Protein AF-A0AAD6R396-F1 (afdb_monomer_lite)

InterPro domains:
  IPR057207 F-box/LRR-repeat protein 15-like, leucin rich repeat domain [PF25372] (47-117)

pLDDT: mean 73.38, std 16.24, range [38.81, 91.88]

Secondary structure (DSSP, 8-state):
---HHHHHHHHHHHHHHTS-TT--EEEEEEE-HHHHHHHHS--SSS---TT--PPPSSTT--EEEEEES---HHHHHHHHHH-TT--EEEEEE-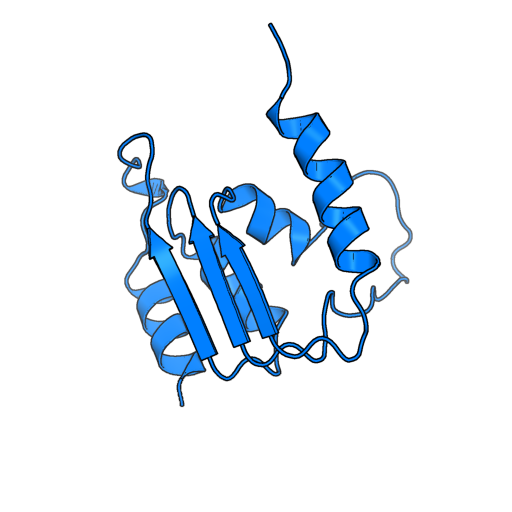-SSPPPTTSSPPHHHHHHHHHH--

Radius of gyration: 14.62 Å; chains: 1; bounding box: 32×35×41 Å

Foldseek 3Di:
DDPVVVVVLVVVLVVLQPDDLQDAEDADEEDELVSLLCSQPVPDDDDDDPPDPDQQSRQRHAYYAYEYQADALSSLVSCVVRHVNHQYYHYHHDHPDDDDPVGHYDPVSVVSVVVSND

Structure (mmCIF, N/CA/C/O backbone):
data_AF-A0AAD6R396-F1
#
_entry.id   AF-A0AAD6R396-F1
#
loop_
_atom_site.group_PDB
_atom_site.id
_atom_site.type_symbol
_atom_site.label_atom_id
_atom_site.label_alt_id
_atom_site.label_comp_id
_atom_site.label_asym_id
_atom_site.label_entity_id
_atom_site.label_seq_id
_atom_site.pdbx_PDB_ins_code
_atom_site.Cartn_x
_atom_site.Cartn_y
_atom_site.Cartn_z
_atom_site.occupancy
_atom_site.B_iso_or_equiv
_atom_site.auth_seq_id
_atom_site.auth_comp_id
_atom_site.auth_asym_id
_atom_site.auth_atom_id
_atom_site.pdbx_PDB_model_num
ATOM 1 N N . MET A 1 1 ? -6.997 11.130 -28.635 1.00 43.72 1 MET A N 1
ATOM 2 C CA . MET A 1 1 ? -6.147 10.315 -27.744 1.00 43.72 1 MET A CA 1
ATOM 3 C C . MET A 1 1 ? -6.692 10.540 -26.345 1.00 43.72 1 MET A C 1
ATOM 5 O O . MET A 1 1 ? -6.751 11.690 -25.945 1.00 43.72 1 MET A O 1
ATOM 9 N N . PHE A 1 2 ? -7.287 9.531 -25.706 1.00 38.81 2 PHE A N 1
ATOM 10 C CA . PHE A 1 2 ? -7.957 9.728 -24.416 1.00 38.81 2 PHE A CA 1
ATOM 11 C C . PHE A 1 2 ? -6.911 9.779 -23.295 1.00 38.81 2 PHE A C 1
ATOM 13 O O . PHE A 1 2 ? -6.190 8.804 -23.094 1.00 38.81 2 PHE A O 1
ATOM 20 N N . ASP A 1 3 ? -6.873 10.880 -22.544 1.00 43.09 3 ASP A N 1
ATOM 21 C CA . ASP A 1 3 ? -6.135 11.022 -21.282 1.00 43.09 3 ASP A CA 1
ATOM 22 C C . ASP A 1 3 ? -6.828 10.224 -20.159 1.00 43.09 3 ASP A C 1
ATOM 24 O O . ASP A 1 3 ? -7.323 10.759 -19.165 1.00 43.09 3 ASP A O 1
ATOM 28 N N . VAL A 1 4 ? -6.900 8.903 -20.334 1.00 43.38 4 VAL A N 1
ATOM 29 C CA . VAL A 1 4 ? -7.468 7.953 -19.365 1.00 43.38 4 VAL A CA 1
ATOM 30 C C . VAL A 1 4 ? -6.769 7.973 -17.985 1.00 43.38 4 VAL A C 1
ATOM 32 O O . VAL A 1 4 ? -7.480 7.790 -16.992 1.00 43.38 4 VAL A O 1
ATOM 35 N N . PRO A 1 5 ? -5.450 8.251 -17.833 1.00 49.19 5 PRO A N 1
ATOM 36 C CA . PRO A 1 5 ? -4.804 8.163 -16.517 1.00 49.19 5 PRO A CA 1
ATOM 37 C C . PRO A 1 5 ? -5.319 9.206 -15.513 1.00 49.19 5 PRO A C 1
ATOM 39 O O . PRO A 1 5 ? -5.534 8.904 -14.339 1.00 49.19 5 PRO A O 1
ATOM 42 N N . LEU A 1 6 ? -5.566 10.437 -15.974 1.00 46.19 6 LEU A N 1
ATOM 43 C CA . LEU A 1 6 ? -5.924 11.570 -15.111 1.00 46.19 6 LEU A CA 1
ATOM 44 C C . LEU A 1 6 ? -7.370 11.498 -14.606 1.00 46.19 6 LEU A C 1
ATOM 46 O O . LEU A 1 6 ? -7.657 11.894 -13.473 1.00 46.19 6 LEU A O 1
ATOM 50 N N . PHE A 1 7 ? -8.282 10.977 -15.431 1.00 40.94 7 PHE A N 1
ATOM 51 C CA . PHE A 1 7 ? -9.706 10.910 -15.099 1.00 40.94 7 PHE A CA 1
ATOM 52 C C . PHE A 1 7 ? -10.021 9.828 -14.058 1.00 40.94 7 PHE A C 1
ATOM 54 O O . PHE A 1 7 ? -10.896 10.020 -13.210 1.00 40.94 7 PHE A O 1
ATOM 61 N N . LEU A 1 8 ? -9.285 8.711 -14.084 1.00 52.00 8 LEU A N 1
ATOM 62 C CA . LEU A 1 8 ? -9.392 7.666 -13.064 1.00 52.00 8 LEU A CA 1
ATOM 63 C C . LEU A 1 8 ? -8.796 8.138 -11.730 1.00 52.00 8 LEU A C 1
ATOM 65 O O . LEU A 1 8 ? -9.427 7.957 -10.686 1.00 52.00 8 LEU A O 1
ATOM 69 N N . ARG A 1 9 ? -7.656 8.847 -11.764 1.00 53.47 9 ARG A N 1
ATOM 70 C CA . ARG A 1 9 ? -6.958 9.352 -10.568 1.00 53.47 9 ARG A CA 1
ATOM 71 C C . ARG A 1 9 ? -7.865 10.151 -9.624 1.00 53.47 9 ARG A C 1
ATOM 73 O O . ARG A 1 9 ? -7.869 9.919 -8.417 1.00 53.47 9 ARG A O 1
ATOM 80 N N . HIS A 1 10 ? -8.670 11.071 -10.162 1.00 51.25 10 HIS A N 1
ATOM 81 C CA . HIS A 1 10 ? -9.527 11.931 -9.336 1.00 51.25 10 HIS A CA 1
ATOM 82 C C . HIS A 1 10 ? -10.707 11.200 -8.687 1.00 51.25 10 HIS A C 1
ATOM 84 O O . HIS A 1 10 ? -11.090 11.553 -7.571 1.00 51.25 10 HIS A O 1
ATOM 90 N N . LYS A 1 11 ? -11.274 10.184 -9.349 1.00 57.75 11 LYS A N 1
ATOM 91 C CA . LYS A 1 11 ? -12.401 9.427 -8.790 1.00 57.75 11 LYS A CA 1
ATOM 92 C C . LYS A 1 11 ? -11.948 8.472 -7.690 1.00 57.75 11 LYS A C 1
ATOM 94 O O . LYS A 1 11 ? -12.604 8.419 -6.657 1.00 57.75 11 LYS A O 1
ATOM 99 N N . PHE A 1 12 ? -10.813 7.789 -7.851 1.00 61.16 12 PHE A N 1
ATOM 100 C CA . PHE A 1 12 ? -10.319 6.864 -6.824 1.00 61.16 12 PHE A CA 1
ATOM 101 C C . PHE A 1 12 ? -9.961 7.577 -5.517 1.00 61.16 12 PHE A C 1
ATOM 103 O O . PHE A 1 12 ? -10.405 7.146 -4.456 1.00 61.16 12 PHE A O 1
ATOM 110 N N . ALA A 1 13 ? -9.277 8.724 -5.578 1.00 58.94 13 ALA A N 1
ATOM 111 C CA . ALA A 1 13 ? -8.957 9.485 -4.370 1.00 58.94 13 ALA A CA 1
ATOM 112 C C . ALA A 1 13 ? -10.188 9.966 -3.597 1.00 58.94 13 ALA A C 1
ATOM 114 O O . ALA A 1 13 ? -10.191 9.973 -2.366 1.00 58.94 13 ALA A O 1
ATOM 115 N N . GLN A 1 14 ? -11.257 10.327 -4.307 1.00 58.88 14 GLN A N 1
ATOM 116 C CA . GLN A 1 14 ? -12.525 10.683 -3.676 1.00 58.88 14 GLN A CA 1
ATOM 117 C C . GLN A 1 14 ? -13.232 9.459 -3.091 1.00 58.88 14 GLN A C 1
ATOM 119 O O . GLN A 1 14 ? -13.713 9.532 -1.967 1.00 58.88 14 GLN A O 1
ATOM 124 N N . VAL A 1 15 ? -13.252 8.327 -3.801 1.00 60.53 15 VAL A N 1
ATOM 125 C CA . VAL A 1 15 ? -13.867 7.078 -3.317 1.00 60.53 15 VAL A CA 1
ATOM 126 C C . VAL A 1 15 ? -13.215 6.601 -2.017 1.00 60.53 15 VAL A C 1
ATOM 128 O O . VAL A 1 15 ? -13.919 6.187 -1.103 1.00 60.53 15 VAL A O 1
ATOM 131 N N . TRP A 1 16 ? -11.894 6.719 -1.893 1.00 61.91 16 TRP A N 1
ATOM 132 C CA . TRP A 1 16 ? -11.183 6.331 -0.673 1.00 61.91 16 TRP A CA 1
ATOM 133 C C . TRP A 1 16 ? -11.359 7.343 0.459 1.00 61.91 16 TRP A C 1
ATOM 135 O O . TRP A 1 16 ? -11.466 6.950 1.613 1.00 61.91 16 TRP A O 1
ATOM 145 N N . ALA A 1 17 ? -11.454 8.640 0.152 1.00 61.59 17 ALA A N 1
ATOM 146 C CA . ALA A 1 17 ? -11.800 9.653 1.152 1.00 61.59 17 ALA A CA 1
ATOM 147 C C . ALA A 1 17 ? -13.242 9.504 1.678 1.00 61.59 17 ALA A C 1
ATOM 149 O O . ALA A 1 17 ? -13.546 9.975 2.769 1.00 61.59 17 ALA A O 1
ATOM 150 N N . LEU A 1 18 ? -14.121 8.866 0.899 1.00 62.12 18 LEU A N 1
ATOM 151 C CA . LEU A 1 18 ? -15.488 8.509 1.289 1.00 62.12 18 LEU A CA 1
ATOM 152 C C . LEU A 1 18 ? -15.574 7.145 1.986 1.00 62.12 18 LEU A C 1
ATOM 154 O O . LEU A 1 18 ? -16.652 6.764 2.448 1.00 62.12 18 LEU A O 1
ATOM 158 N N . ALA A 1 19 ? -14.477 6.390 2.038 1.00 66.12 19 ALA A N 1
ATOM 159 C CA . ALA A 1 19 ? -14.463 5.111 2.716 1.00 66.12 19 ALA A CA 1
ATOM 160 C C . ALA A 1 19 ? -14.680 5.311 4.221 1.00 66.12 19 ALA A C 1
ATOM 162 O O . ALA A 1 19 ? -14.182 6.253 4.834 1.00 66.12 19 ALA A O 1
ATOM 163 N N . SER A 1 20 ? -15.455 4.404 4.808 1.00 64.25 20 SER A N 1
ATOM 164 C CA . SER A 1 20 ? -15.808 4.446 6.224 1.00 64.25 20 SER A CA 1
ATOM 165 C C . SER A 1 20 ? -14.563 4.410 7.111 1.00 64.25 20 SER A C 1
ATOM 167 O O . SER A 1 20 ? -13.679 3.586 6.895 1.00 64.25 20 SER A O 1
ATOM 169 N N . GLU A 1 21 ? -14.539 5.201 8.186 1.00 73.25 21 GLU A N 1
ATOM 170 C CA . GLU A 1 21 ? -13.515 5.095 9.241 1.00 73.25 21 GLU A CA 1
ATOM 171 C C . GLU A 1 21 ? -13.495 3.707 9.909 1.00 73.25 21 GLU A C 1
ATOM 173 O O . GLU A 1 21 ? -12.507 3.321 10.525 1.00 73.25 21 GLU A O 1
ATOM 178 N N . LYS A 1 22 ? -14.579 2.929 9.762 1.00 76.75 22 LYS A N 1
ATOM 179 C CA . LYS A 1 22 ? -14.677 1.538 10.230 1.00 76.75 22 LYS A CA 1
ATOM 180 C C . LYS A 1 22 ? -14.125 0.518 9.228 1.00 76.75 22 LYS A C 1
ATOM 182 O O . LYS A 1 22 ? -14.238 -0.681 9.476 1.00 76.75 22 LYS A O 1
ATOM 187 N N . LEU A 1 23 ? -13.610 0.955 8.078 1.00 83.94 23 LEU A N 1
ATOM 188 C CA . LEU A 1 23 ? -13.060 0.056 7.071 1.00 83.94 23 LEU A CA 1
ATOM 189 C C . LEU A 1 23 ? -11.715 -0.497 7.554 1.00 83.94 23 LEU A C 1
ATOM 191 O O . LEU A 1 23 ? -10.718 0.216 7.599 1.00 83.94 23 LEU A O 1
ATOM 195 N N . THR A 1 24 ? -11.699 -1.783 7.897 1.00 88.50 24 THR A N 1
ATOM 196 C CA . THR A 1 24 ? -10.500 -2.477 8.389 1.00 88.50 24 THR A CA 1
ATOM 197 C C . THR A 1 24 ? -9.807 -3.312 7.319 1.00 88.50 24 THR A C 1
ATOM 199 O O . THR A 1 24 ? -8.644 -3.666 7.481 1.00 88.50 24 THR A O 1
ATOM 202 N N . SER A 1 25 ? -10.499 -3.647 6.229 1.00 89.25 25 SER A N 1
ATOM 203 C CA . SER A 1 25 ? -9.974 -4.471 5.137 1.00 89.25 25 SER A CA 1
ATOM 204 C C . SER A 1 25 ? -10.307 -3.848 3.789 1.00 89.25 25 SER A C 1
ATOM 206 O O . SER A 1 25 ? -11.461 -3.491 3.549 1.00 89.25 25 SER A O 1
ATOM 208 N N . LEU A 1 26 ? -9.313 -3.746 2.909 1.00 86.75 26 LEU A N 1
ATOM 209 C CA . LEU A 1 26 ? -9.461 -3.228 1.553 1.00 86.75 26 LEU A CA 1
ATOM 210 C C . LEU A 1 26 ? -8.734 -4.132 0.559 1.00 86.75 26 LEU A C 1
ATOM 212 O O . LEU A 1 26 ? -7.557 -4.434 0.735 1.00 86.75 26 LEU A O 1
ATOM 216 N N . GLU A 1 27 ? -9.437 -4.515 -0.502 1.00 89.44 27 GLU A N 1
ATOM 217 C CA . GLU A 1 27 ? -8.882 -5.273 -1.618 1.00 89.44 27 GLU A CA 1
ATOM 218 C C . GLU A 1 27 ? -9.200 -4.565 -2.931 1.00 89.44 27 GLU A C 1
ATOM 220 O O . GLU A 1 27 ? -10.356 -4.227 -3.197 1.00 89.44 27 GLU A O 1
ATOM 225 N N . ILE A 1 28 ? -8.169 -4.314 -3.738 1.00 82.62 28 ILE A N 1
ATOM 226 C CA . ILE A 1 28 ? -8.302 -3.667 -5.042 1.00 82.62 28 ILE A CA 1
ATOM 227 C C . ILE A 1 28 ? -7.460 -4.414 -6.066 1.00 82.62 28 ILE A C 1
ATOM 229 O O . ILE A 1 28 ? -6.240 -4.531 -5.945 1.00 82.62 28 ILE A O 1
ATOM 233 N N . GLY A 1 29 ? -8.131 -4.879 -7.115 1.00 80.38 29 GLY A N 1
ATOM 234 C CA . GLY A 1 29 ? -7.481 -5.419 -8.299 1.00 80.38 29 GLY A CA 1
ATOM 235 C C . GLY A 1 29 ? -7.170 -4.323 -9.317 1.00 80.38 29 GLY A C 1
ATOM 236 O O . GLY A 1 29 ? -8.002 -3.448 -9.552 1.00 80.38 29 GLY A O 1
ATOM 237 N N . CYS A 1 30 ? -6.010 -4.429 -9.969 1.00 74.88 30 CYS A N 1
ATOM 238 C CA . CYS A 1 30 ? -5.622 -3.648 -11.145 1.00 74.88 30 CYS A CA 1
ATOM 239 C C . CYS A 1 30 ? -5.533 -2.127 -10.896 1.00 74.88 30 CYS A C 1
ATOM 241 O O . CYS A 1 30 ? -6.284 -1.340 -11.477 1.00 74.88 30 CYS A O 1
ATOM 243 N N . VAL A 1 31 ? -4.586 -1.705 -10.054 1.00 80.69 31 VAL A N 1
ATOM 244 C CA . VAL A 1 31 ? -4.259 -0.287 -9.804 1.00 80.69 31 VAL A CA 1
ATOM 245 C C . VAL A 1 31 ? -2.792 -0.005 -10.133 1.00 80.69 31 VAL A C 1
ATOM 247 O O . VAL A 1 31 ? -1.952 -0.866 -9.926 1.00 80.69 31 VAL A O 1
ATOM 250 N N . SER A 1 32 ? -2.443 1.183 -10.634 1.00 83.00 32 SER A N 1
ATOM 251 C CA . SER A 1 32 ? -1.023 1.503 -10.833 1.00 83.00 32 SER A CA 1
ATOM 252 C C . SER A 1 32 ? -0.338 1.882 -9.521 1.00 83.00 32 SER A C 1
ATOM 254 O O . SER A 1 32 ? -0.926 2.542 -8.660 1.00 83.00 32 SER A O 1
ATOM 256 N N . SER A 1 33 ? 0.935 1.537 -9.375 1.00 82.56 33 SER A N 1
ATOM 257 C CA . SER A 1 33 ? 1.758 1.910 -8.217 1.00 82.56 33 SER A CA 1
ATOM 258 C C . SER A 1 33 ? 1.849 3.427 -8.019 1.00 82.56 33 SER A C 1
ATOM 260 O O . SER A 1 33 ? 1.849 3.929 -6.890 1.00 82.56 33 SER A O 1
ATOM 262 N N . VAL A 1 34 ? 1.830 4.182 -9.120 1.00 81.12 34 VAL A N 1
ATOM 263 C CA . VAL A 1 34 ? 1.748 5.648 -9.109 1.00 81.12 34 VAL A CA 1
ATOM 264 C C . VAL A 1 34 ? 0.420 6.111 -8.5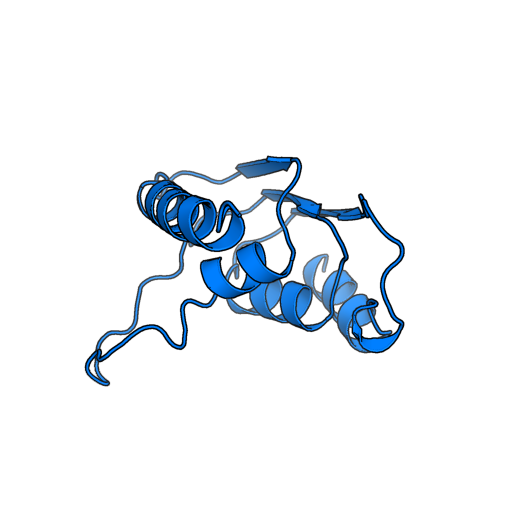09 1.00 81.12 34 VAL A C 1
ATOM 266 O O . VAL A 1 34 ? 0.412 6.978 -7.640 1.00 81.12 34 VAL A O 1
ATOM 269 N N . MET A 1 35 ? -0.705 5.495 -8.887 1.00 77.75 35 MET A N 1
ATOM 270 C CA . MET A 1 35 ? -1.997 5.832 -8.282 1.00 77.75 35 MET A CA 1
ATOM 271 C C . MET A 1 35 ? -2.019 5.527 -6.783 1.00 77.75 35 MET A C 1
ATOM 273 O O . MET A 1 35 ? -2.566 6.323 -6.027 1.00 77.75 35 MET A O 1
ATOM 277 N N . VAL A 1 36 ? -1.410 4.425 -6.334 1.00 80.19 36 VAL A N 1
ATOM 278 C CA . VAL A 1 36 ? -1.327 4.078 -4.903 1.00 80.19 36 VAL A CA 1
ATOM 279 C C . VAL A 1 36 ? -0.523 5.123 -4.123 1.00 80.19 36 VAL A C 1
ATOM 281 O O . VAL A 1 36 ? -0.956 5.578 -3.063 1.00 80.19 36 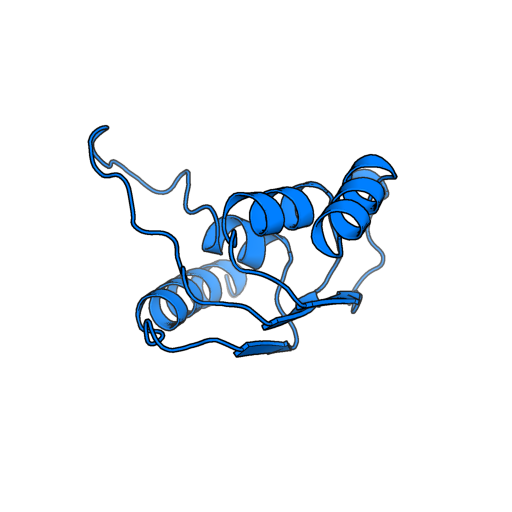VAL A O 1
ATOM 284 N N . THR A 1 37 ? 0.630 5.541 -4.650 1.00 80.62 37 THR A N 1
ATOM 285 C CA . THR A 1 37 ? 1.488 6.545 -3.995 1.00 80.62 37 THR A CA 1
ATOM 286 C C . THR A 1 37 ? 0.835 7.921 -3.929 1.00 80.62 37 THR A C 1
ATOM 288 O O . THR A 1 37 ? 0.790 8.511 -2.852 1.00 80.62 37 THR A O 1
ATOM 291 N N . GLU A 1 38 ? 0.266 8.413 -5.032 1.00 76.69 38 GLU A N 1
ATOM 292 C CA . GLU A 1 38 ? -0.454 9.696 -5.065 1.00 76.69 38 GLU A CA 1
ATOM 293 C C . GLU A 1 38 ? -1.690 9.695 -4.158 1.00 76.69 38 GLU A C 1
ATOM 295 O O . GLU A 1 38 ? -2.085 10.728 -3.616 1.00 76.69 38 GLU A O 1
ATOM 300 N N . LEU A 1 39 ? -2.320 8.534 -3.999 1.00 74.12 39 LEU A N 1
ATOM 301 C CA . LEU A 1 39 ? -3.501 8.374 -3.171 1.00 74.12 39 LEU A CA 1
ATOM 302 C C . LEU A 1 39 ? -3.181 8.419 -1.683 1.00 74.12 39 LEU A C 1
ATOM 304 O O . LEU A 1 39 ? -3.856 9.124 -0.941 1.00 74.12 39 LEU A O 1
ATOM 308 N N . LEU A 1 40 ? -2.167 7.672 -1.252 1.00 75.19 40 LEU A N 1
ATOM 309 C CA . LEU A 1 40 ? -1.749 7.612 0.147 1.00 75.19 40 LEU A CA 1
ATOM 310 C C . LEU A 1 40 ? -0.957 8.860 0.556 1.00 75.19 40 LEU A C 1
ATOM 312 O O . LEU A 1 40 ? -1.044 9.303 1.699 1.00 75.19 40 LEU A O 1
ATOM 316 N N . SER A 1 41 ? -0.239 9.466 -0.389 1.00 71.50 41 SER A N 1
ATOM 317 C CA . SER A 1 41 ? 0.510 10.707 -0.209 1.00 71.50 41 SER A CA 1
ATOM 318 C C . SER A 1 41 ? 0.110 11.734 -1.274 1.00 71.50 41 SER A C 1
ATOM 320 O O . SER A 1 41 ? 0.855 11.972 -2.230 1.00 71.50 41 SER A O 1
ATOM 322 N N . PRO A 1 42 ? -1.062 12.384 -1.130 1.00 60.84 42 PRO A N 1
ATOM 323 C CA . PRO A 1 42 ? -1.515 13.418 -2.051 1.00 60.84 42 PRO A CA 1
ATOM 324 C C . PRO A 1 42 ? -0.694 14.693 -1.839 1.00 60.84 42 PRO A C 1
ATOM 326 O O . PRO A 1 42 ? -1.133 15.650 -1.200 1.00 60.84 42 PRO A O 1
ATOM 329 N N . SER A 1 43 ? 0.521 14.700 -2.371 1.00 52.66 43 SER A N 1
ATOM 330 C CA . SER A 1 43 ? 1.402 15.855 -2.434 1.00 52.66 43 SER A CA 1
ATOM 331 C C . SER A 1 43 ? 1.581 16.250 -3.901 1.00 52.66 43 SER A C 1
ATOM 333 O O . SER A 1 43 ? 1.736 15.392 -4.760 1.00 52.66 43 SER A O 1
ATOM 335 N N . LEU A 1 44 ? 1.550 17.563 -4.171 1.00 49.12 44 LEU A N 1
ATOM 336 C CA . LEU A 1 44 ? 1.788 18.219 -5.476 1.00 49.12 44 LEU A CA 1
ATOM 337 C C . LEU A 1 44 ? 0.565 18.487 -6.382 1.00 49.12 44 LEU A C 1
ATOM 339 O O . LEU A 1 44 ? 0.672 18.485 -7.605 1.00 49.12 44 LEU A O 1
ATOM 343 N N . GLY A 1 45 ? -0.594 18.824 -5.810 1.00 41.06 45 GLY A N 1
ATOM 344 C CA . GLY A 1 45 ? -1.738 19.339 -6.575 1.00 41.06 45 GLY A CA 1
ATOM 345 C C . GLY A 1 45 ? -2.266 20.669 -6.040 1.00 41.06 45 GLY A C 1
ATOM 346 O O . GLY A 1 45 ? -3.173 20.655 -5.221 1.00 41.06 45 GLY A O 1
ATOM 347 N N . HIS A 1 46 ? -1.711 21.779 -6.540 1.00 41.94 46 HIS A N 1
ATOM 348 C CA . HIS A 1 46 ? -2.231 23.159 -6.511 1.00 41.94 46 HIS A CA 1
ATOM 349 C C . HIS A 1 46 ? -2.648 23.749 -5.143 1.00 41.94 46 HIS A C 1
ATOM 351 O O . HIS A 1 46 ? -3.702 23.443 -4.601 1.00 41.94 46 HIS A O 1
ATOM 357 N N . HIS A 1 47 ? -1.835 24.697 -4.655 1.00 42.88 47 HIS A N 1
ATOM 358 C CA . HIS A 1 47 ? -2.168 25.719 -3.648 1.00 42.88 47 HIS A CA 1
ATOM 359 C C . HIS A 1 47 ? -2.964 25.239 -2.423 1.00 42.88 47 HIS A C 1
ATOM 361 O O . HIS A 1 47 ? -4.185 25.389 -2.367 1.00 42.88 47 HIS A O 1
ATOM 367 N N . ARG A 1 48 ? -2.292 24.770 -1.366 1.00 42.78 48 ARG A N 1
ATOM 368 C CA . ARG A 1 48 ? -2.962 24.661 -0.064 1.00 42.78 48 ARG A CA 1
ATOM 369 C C . ARG A 1 48 ? -2.042 25.022 1.091 1.00 42.78 48 ARG A C 1
ATOM 371 O O . ARG A 1 48 ? -0.857 24.714 1.076 1.00 42.78 48 ARG A O 1
ATOM 378 N N . SER A 1 49 ? -2.617 25.764 2.033 1.00 44.59 49 SER A N 1
ATOM 379 C CA . SER A 1 49 ? -1.942 26.422 3.145 1.00 44.59 49 SER A CA 1
ATOM 380 C C . SER A 1 49 ? -1.138 25.448 4.024 1.00 44.59 49 SER A C 1
ATOM 382 O O . SER A 1 49 ? -1.541 24.296 4.192 1.00 44.59 49 SER A O 1
ATOM 384 N N . PRO A 1 50 ? -0.038 25.915 4.643 1.00 46.62 50 PRO A N 1
ATOM 385 C CA . PRO A 1 50 ? 0.904 25.081 5.401 1.00 46.62 50 PRO A CA 1
ATOM 386 C C . PRO A 1 50 ? 0.350 24.469 6.704 1.00 46.62 50 PRO A C 1
ATOM 388 O O . PRO A 1 50 ? 1.078 23.768 7.395 1.00 46.62 50 PRO A O 1
ATOM 391 N N . ASN A 1 51 ? -0.926 24.693 7.044 1.00 39.72 51 ASN A N 1
ATOM 392 C CA . ASN A 1 51 ? -1.501 24.340 8.350 1.00 39.72 51 ASN A CA 1
ATOM 393 C C . ASN A 1 51 ? -2.554 23.220 8.312 1.00 39.72 51 ASN A C 1
ATOM 395 O O . ASN A 1 51 ? -3.184 22.948 9.330 1.00 39.72 51 ASN A O 1
ATOM 399 N N . HIS A 1 52 ? -2.785 22.568 7.171 1.00 44.78 52 HIS A N 1
ATOM 400 C CA . HIS A 1 52 ? -3.749 21.467 7.100 1.00 44.78 52 HIS A CA 1
ATOM 401 C C . HIS A 1 52 ? -3.030 20.116 7.171 1.00 44.78 52 HIS A C 1
ATOM 403 O O . HIS A 1 52 ? -2.696 19.522 6.147 1.00 44.78 52 HIS A O 1
ATOM 409 N N . VAL A 1 53 ? -2.823 19.621 8.395 1.00 45.97 53 VAL A N 1
ATOM 410 C CA . VAL A 1 53 ? -2.533 18.202 8.645 1.00 45.97 53 VAL A CA 1
ATOM 411 C C . VAL A 1 53 ? -3.741 17.424 8.129 1.00 45.97 53 VAL A C 1
ATOM 413 O O . VAL A 1 53 ? -4.820 17.458 8.722 1.00 45.97 53 VAL A O 1
ATOM 416 N N . ARG A 1 54 ? -3.614 16.826 6.943 1.00 53.31 54 ARG A N 1
ATOM 417 C CA . ARG A 1 54 ? -4.693 16.027 6.366 1.00 53.31 54 ARG A CA 1
ATOM 418 C C . ARG A 1 54 ? -4.774 14.728 7.173 1.00 53.31 54 ARG A C 1
ATOM 420 O O . ARG A 1 54 ? -3.726 14.125 7.406 1.00 53.31 54 ARG A O 1
ATOM 427 N N . PRO A 1 55 ? -5.969 14.314 7.623 1.00 52.81 55 PRO A N 1
ATOM 428 C CA . PRO A 1 55 ? -6.105 13.054 8.334 1.00 52.81 55 PRO A CA 1
ATOM 429 C C . PRO A 1 55 ? -5.602 11.906 7.445 1.00 52.81 55 PRO A C 1
ATOM 431 O O . PRO A 1 55 ? -5.732 12.003 6.216 1.00 52.81 55 PRO A O 1
ATOM 434 N N . PRO A 1 56 ? -5.023 10.849 8.043 1.00 57.38 56 PRO A N 1
ATOM 435 C CA . PRO A 1 56 ? -4.602 9.667 7.307 1.00 57.38 56 PRO A CA 1
ATOM 436 C C . PRO A 1 56 ? -5.758 9.176 6.444 1.00 57.38 56 PRO A C 1
ATOM 438 O O . PRO A 1 56 ? -6.898 9.096 6.905 1.00 57.38 56 PRO A O 1
ATOM 441 N N . ILE A 1 57 ? -5.481 8.877 5.180 1.00 65.06 57 ILE A N 1
ATOM 442 C CA . ILE A 1 57 ? -6.469 8.232 4.325 1.00 65.06 57 ILE A CA 1
ATOM 443 C C . ILE A 1 57 ? -6.520 6.788 4.816 1.00 65.06 57 ILE A C 1
ATOM 445 O O . ILE A 1 57 ? -5.585 6.032 4.586 1.00 65.06 57 ILE A O 1
ATOM 449 N N . LEU A 1 58 ? -7.599 6.450 5.530 1.00 71.88 58 LEU A N 1
ATOM 450 C CA . LEU A 1 58 ? -7.872 5.131 6.110 1.00 71.88 58 LEU A CA 1
ATOM 451 C C . LEU A 1 58 ? -7.050 4.766 7.371 1.00 71.88 58 LEU A C 1
ATOM 453 O O . LEU A 1 58 ? -6.327 3.769 7.375 1.00 71.88 58 LEU A O 1
ATOM 457 N N . PRO A 1 59 ? -7.200 5.506 8.487 1.00 71.81 59 PRO A N 1
ATOM 458 C CA . PRO A 1 59 ? -6.421 5.264 9.706 1.00 71.81 59 PRO A CA 1
ATOM 459 C C . PRO A 1 59 ? -6.679 3.886 10.344 1.00 71.81 59 PRO A C 1
ATOM 461 O O . PRO A 1 59 ? -5.856 3.419 11.120 1.00 71.81 59 PRO A O 1
ATOM 464 N N . GLY A 1 60 ? -7.815 3.248 10.040 1.00 81.25 60 GLY A N 1
ATOM 465 C CA . GLY A 1 60 ? -8.231 1.970 10.623 1.00 81.25 60 GLY A CA 1
ATOM 466 C C . GLY A 1 60 ? -7.943 0.732 9.769 1.00 81.25 60 GLY A C 1
ATOM 467 O O . GLY A 1 60 ? -8.353 -0.362 10.159 1.00 81.25 60 GLY A O 1
ATOM 468 N N . ILE A 1 61 ? -7.283 0.874 8.614 1.00 88.06 61 ILE A N 1
ATOM 469 C CA . ILE A 1 61 ? -6.978 -0.275 7.751 1.00 88.06 61 ILE A CA 1
ATOM 470 C C . ILE A 1 61 ? -5.966 -1.186 8.437 1.00 88.06 61 ILE A C 1
ATOM 472 O O . ILE A 1 61 ? -4.869 -0.768 8.796 1.00 88.06 61 ILE A O 1
ATOM 476 N N . GLN A 1 62 ? -6.347 -2.453 8.554 1.00 90.94 62 GLN A N 1
ATOM 477 C CA . GLN A 1 62 ? -5.529 -3.538 9.082 1.00 90.94 62 GLN A CA 1
ATOM 478 C C . GLN A 1 62 ? -5.109 -4.509 7.981 1.00 90.94 62 GLN A C 1
ATOM 480 O O . GLN A 1 62 ? -4.009 -5.049 8.043 1.00 90.94 62 GLN A O 1
ATOM 485 N N . LYS A 1 63 ? -5.951 -4.713 6.963 1.00 91.88 63 LYS A N 1
ATOM 486 C CA . LYS A 1 63 ? -5.655 -5.576 5.820 1.00 91.88 63 LYS A CA 1
ATOM 487 C C . LYS A 1 63 ? -5.740 -4.797 4.516 1.00 91.88 63 LYS A C 1
ATOM 489 O O . LYS A 1 63 ? -6.789 -4.236 4.200 1.00 91.88 63 LYS A O 1
ATOM 494 N N . LEU A 1 64 ? -4.657 -4.809 3.750 1.00 89.50 64 LEU A N 1
ATOM 495 C CA . LEU A 1 64 ? -4.581 -4.207 2.425 1.00 89.50 64 LEU A CA 1
ATOM 496 C C . LEU A 1 64 ? -4.114 -5.252 1.415 1.00 89.50 64 LEU A C 1
ATOM 498 O O . LEU A 1 64 ? -3.037 -5.822 1.562 1.00 89.50 64 LEU A O 1
ATOM 502 N N . CYS A 1 65 ? -4.919 -5.478 0.382 1.00 90.81 65 CYS A N 1
ATOM 503 C CA . CYS A 1 65 ? -4.596 -6.368 -0.725 1.00 90.81 65 CYS A CA 1
ATOM 504 C C . CYS A 1 65 ? -4.648 -5.572 -2.034 1.00 90.81 65 CYS A C 1
ATOM 506 O O . CYS A 1 65 ? -5.702 -5.050 -2.398 1.00 90.81 65 CYS A O 1
ATOM 508 N N . LEU A 1 66 ? -3.524 -5.454 -2.737 1.00 88.94 66 LEU A N 1
ATOM 509 C CA . LEU A 1 66 ? -3.428 -4.695 -3.984 1.00 88.94 66 LEU A CA 1
ATOM 510 C C . LEU A 1 66 ? -2.836 -5.565 -5.089 1.00 88.94 66 LEU A C 1
ATOM 512 O O . LEU A 1 66 ? -1.800 -6.193 -4.897 1.00 88.94 66 LEU A O 1
ATOM 516 N N . SER A 1 67 ? -3.469 -5.563 -6.261 1.00 88.94 67 SER A N 1
ATOM 517 C CA . SER A 1 67 ? -2.831 -6.039 -7.496 1.00 88.94 67 SER A CA 1
ATOM 518 C C . SER A 1 67 ? -2.370 -4.837 -8.307 1.00 88.94 67 SER A C 1
ATOM 520 O O . SER A 1 67 ? -3.213 -4.046 -8.750 1.00 88.94 67 SER A O 1
ATOM 522 N N . VAL A 1 68 ? -1.055 -4.693 -8.461 1.00 87.00 68 VAL A N 1
ATOM 523 C CA . VAL A 1 68 ? -0.422 -3.522 -9.073 1.00 87.00 68 VAL A CA 1
ATOM 524 C C . VAL A 1 68 ? 0.296 -3.847 -10.372 1.00 87.00 68 VAL A C 1
ATOM 526 O O . VAL A 1 68 ? 0.588 -5.001 -10.651 1.00 87.00 68 VAL A O 1
ATOM 529 N N . ASP A 1 69 ? 0.556 -2.817 -11.170 1.00 85.69 69 ASP A N 1
ATOM 530 C CA . ASP A 1 69 ? 1.358 -2.923 -12.390 1.00 85.69 69 ASP A CA 1
ATOM 531 C C . ASP A 1 69 ? 2.829 -3.253 -12.115 1.00 85.69 69 ASP A C 1
ATOM 533 O O . ASP A 1 69 ? 3.409 -4.043 -12.846 1.00 85.69 69 ASP A O 1
ATOM 537 N N . TYR A 1 70 ? 3.431 -2.639 -11.100 1.00 86.56 70 TYR A N 1
ATOM 538 C CA . TYR A 1 70 ? 4.785 -2.939 -10.638 1.00 86.56 70 TYR A CA 1
ATOM 539 C C . TYR A 1 70 ? 4.940 -2.542 -9.173 1.00 86.56 70 TYR A C 1
ATOM 541 O O . TYR A 1 70 ? 4.497 -1.471 -8.747 1.00 86.56 70 TYR A O 1
ATOM 549 N N . ILE A 1 71 ? 5.583 -3.387 -8.375 1.00 89.12 71 ILE A N 1
ATOM 550 C CA . ILE A 1 71 ? 5.854 -3.084 -6.966 1.00 89.12 71 ILE A CA 1
ATOM 551 C C . ILE A 1 71 ? 7.140 -2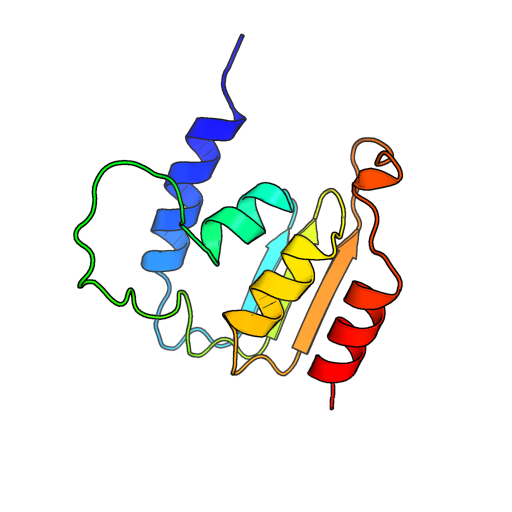.256 -6.878 1.00 89.12 71 ILE A C 1
ATOM 553 O O . ILE A 1 71 ? 8.184 -2.681 -7.348 1.00 89.12 71 ILE A O 1
ATOM 557 N N . THR A 1 72 ? 7.078 -1.078 -6.245 1.00 89.00 72 THR A N 1
ATOM 558 C CA . THR A 1 72 ? 8.229 -0.161 -6.131 1.00 89.00 72 THR A CA 1
ATOM 559 C C . THR A 1 72 ? 8.553 0.179 -4.678 1.00 89.00 72 THR A C 1
ATOM 561 O O . THR A 1 72 ? 7.657 0.219 -3.826 1.00 89.00 72 THR A O 1
ATOM 564 N N . ASP A 1 73 ? 9.808 0.537 -4.387 1.00 88.44 73 ASP A N 1
ATOM 565 C CA . ASP A 1 73 ? 10.216 1.011 -3.053 1.00 88.44 73 ASP A CA 1
ATOM 566 C C . ASP A 1 73 ? 9.415 2.229 -2.589 1.00 88.44 73 ASP A C 1
ATOM 568 O O . ASP A 1 73 ? 9.060 2.343 -1.416 1.00 88.44 73 ASP A O 1
ATOM 572 N N . THR A 1 74 ? 9.103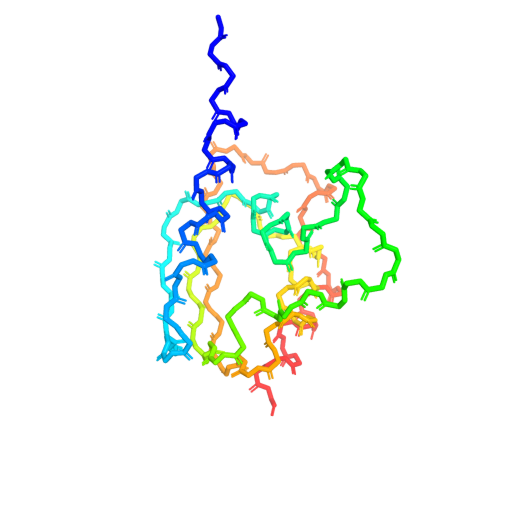 3.142 -3.513 1.00 86.88 74 THR A N 1
ATOM 573 C CA . THR A 1 74 ? 8.339 4.359 -3.203 1.00 86.88 74 THR A CA 1
ATOM 574 C C . THR A 1 74 ? 6.931 4.002 -2.743 1.00 86.88 74 THR A C 1
ATOM 576 O O . THR A 1 74 ? 6.442 4.555 -1.754 1.00 86.88 74 THR A O 1
ATOM 579 N N . MET A 1 75 ? 6.291 3.044 -3.416 1.00 88.50 75 MET A N 1
ATOM 580 C CA . MET A 1 75 ? 4.971 2.549 -3.037 1.00 88.50 75 MET A CA 1
ATOM 581 C C . MET A 1 75 ? 5.002 1.887 -1.663 1.00 88.50 75 MET A C 1
ATOM 583 O O . MET A 1 75 ? 4.234 2.282 -0.786 1.00 88.50 75 MET A O 1
ATOM 587 N N . VAL A 1 76 ? 5.928 0.953 -1.450 1.00 89.94 76 VAL A N 1
ATOM 588 C CA . VAL A 1 76 ? 6.089 0.253 -0.168 1.00 89.94 76 VAL A CA 1
ATOM 589 C C . VAL A 1 76 ? 6.354 1.239 0.971 1.00 89.94 76 VAL A C 1
ATOM 591 O O . VAL A 1 76 ? 5.711 1.177 2.018 1.00 89.94 76 VAL A O 1
ATOM 594 N N . SER A 1 77 ? 7.256 2.197 0.759 1.00 87.62 77 SER A N 1
ATOM 595 C CA . SER A 1 77 ? 7.572 3.233 1.743 1.00 87.62 77 SER A CA 1
ATOM 596 C C . SER A 1 77 ? 6.352 4.094 2.064 1.00 87.62 77 SER A C 1
ATOM 598 O O . SER A 1 77 ? 6.085 4.383 3.228 1.00 87.62 77 SER A O 1
ATOM 600 N N . THR A 1 78 ? 5.563 4.463 1.054 1.00 86.56 78 THR A N 1
ATOM 601 C CA . THR A 1 78 ? 4.354 5.266 1.263 1.00 86.56 78 THR A CA 1
ATOM 602 C C . THR A 1 78 ? 3.299 4.497 2.060 1.00 86.56 78 THR A C 1
ATOM 604 O O . THR A 1 78 ? 2.746 5.048 3.008 1.00 86.56 78 THR A O 1
ATOM 607 N N . ILE A 1 79 ? 3.060 3.223 1.733 1.00 87.94 79 ILE A N 1
ATOM 608 C CA . ILE A 1 79 ? 2.135 2.353 2.478 1.00 87.94 79 ILE A CA 1
ATOM 609 C C . ILE A 1 79 ? 2.572 2.250 3.942 1.00 87.94 79 ILE A C 1
ATOM 611 O O . ILE A 1 79 ? 1.773 2.531 4.834 1.00 87.94 79 ILE A O 1
ATOM 615 N N . SER A 1 80 ? 3.845 1.924 4.178 1.00 86.88 80 SER A N 1
ATOM 616 C CA . SER A 1 80 ? 4.429 1.784 5.517 1.00 86.88 80 SER A CA 1
ATOM 617 C C . SER A 1 80 ? 4.291 3.055 6.361 1.00 86.88 80 SER A C 1
ATOM 619 O O . SER A 1 80 ? 3.979 2.980 7.544 1.00 86.88 80 SER A O 1
ATOM 621 N N . ASN A 1 81 ? 4.477 4.228 5.752 1.00 84.69 81 ASN A N 1
ATOM 622 C CA . ASN A 1 81 ? 4.432 5.503 6.466 1.00 84.69 81 ASN A CA 1
ATOM 623 C C . ASN A 1 81 ? 3.009 6.016 6.724 1.00 84.69 81 ASN A C 1
ATOM 625 O O . ASN A 1 81 ? 2.814 6.827 7.625 1.00 84.69 81 ASN A O 1
ATOM 629 N N . VAL A 1 82 ? 2.029 5.634 5.902 1.00 81.81 82 VAL A N 1
ATOM 630 C CA . VAL A 1 82 ? 0.670 6.199 5.970 1.00 81.81 82 VAL A CA 1
ATOM 631 C C . VAL A 1 82 ? -0.285 5.274 6.722 1.00 81.81 82 VAL A C 1
ATOM 633 O O . VAL A 1 82 ? -1.128 5.751 7.481 1.00 81.81 82 VAL A O 1
ATOM 636 N N . LEU A 1 83 ? -0.149 3.957 6.550 1.00 85.81 83 LEU A N 1
ATOM 637 C CA . LEU A 1 83 ? -1.056 2.957 7.115 1.00 85.81 83 LEU A CA 1
ATOM 638 C C . LEU A 1 83 ? -0.446 2.303 8.359 1.00 85.81 83 LEU A C 1
ATOM 640 O O . LEU A 1 83 ? -0.069 1.136 8.354 1.00 85.81 83 LEU A O 1
ATOM 644 N N . MET A 1 84 ? -0.381 3.060 9.454 1.00 83.69 84 MET A N 1
ATOM 645 C CA . MET A 1 84 ? 0.273 2.630 10.702 1.00 83.69 84 MET A CA 1
ATOM 646 C C . MET A 1 84 ? -0.410 1.453 11.419 1.00 83.69 84 MET A C 1
ATOM 648 O O . MET A 1 84 ? 0.184 0.848 12.302 1.00 83.69 84 MET A O 1
ATOM 652 N N . SER A 1 85 ? -1.674 1.157 11.102 1.00 86.31 85 SER A N 1
ATOM 653 C CA . SER A 1 85 ? -2.437 0.046 11.702 1.00 86.31 85 SER A CA 1
ATOM 654 C C . SER A 1 85 ? -2.444 -1.220 10.845 1.00 86.31 85 SER A C 1
ATOM 656 O O . SER A 1 85 ? -3.161 -2.171 11.161 1.00 86.31 85 SER A O 1
ATOM 658 N N . LEU A 1 86 ? -1.669 -1.232 9.758 1.00 88.44 86 LEU A N 1
ATOM 659 C CA . LEU A 1 86 ? -1.609 -2.353 8.839 1.00 88.44 86 LEU A CA 1
ATOM 660 C C . LEU A 1 86 ? -0.948 -3.559 9.516 1.00 88.44 86 LEU A C 1
ATOM 662 O O . LEU A 1 86 ? 0.150 -3.460 10.044 1.00 88.44 86 LEU A O 1
ATOM 666 N N . THR A 1 87 ? -1.632 -4.698 9.482 1.00 90.25 87 THR A N 1
ATOM 667 C CA . THR A 1 87 ? -1.156 -5.989 10.011 1.00 90.25 87 THR A CA 1
ATOM 668 C C . THR A 1 87 ? -1.015 -7.036 8.913 1.00 90.25 87 THR A C 1
ATOM 670 O O . THR A 1 87 ? -0.339 -8.038 9.096 1.00 90.25 87 THR A O 1
ATOM 673 N N . HIS A 1 88 ? -1.681 -6.825 7.776 1.00 90.94 88 HIS A N 1
ATOM 674 C CA . HIS A 1 88 ? -1.664 -7.734 6.642 1.00 90.94 88 HIS A CA 1
ATOM 675 C C . HIS A 1 88 ? -1.535 -6.923 5.354 1.00 90.94 88 HIS A C 1
ATOM 677 O O . HIS A 1 88 ? -2.403 -6.101 5.040 1.00 90.94 88 HIS A O 1
ATOM 683 N N . LEU A 1 89 ? -0.472 -7.185 4.600 1.00 91.00 89 LEU A N 1
ATOM 684 C CA . LEU A 1 89 ? -0.206 -6.569 3.307 1.00 91.00 89 LEU A CA 1
ATOM 685 C C . LEU A 1 89 ? -0.000 -7.667 2.262 1.00 91.00 89 LEU A C 1
ATOM 687 O O . LEU A 1 89 ? 0.972 -8.407 2.325 1.00 91.00 89 LEU A O 1
ATOM 691 N N . ASP A 1 90 ? -0.913 -7.761 1.298 1.00 91.38 90 ASP A N 1
ATOM 692 C CA . ASP A 1 90 ? -0.762 -8.617 0.116 1.00 91.38 90 ASP A CA 1
ATOM 693 C C . ASP A 1 90 ? -0.546 -7.707 -1.095 1.00 91.38 90 ASP A C 1
ATOM 695 O O . ASP A 1 90 ? -1.437 -6.941 -1.477 1.00 91.38 90 ASP A O 1
ATOM 699 N N . LEU A 1 91 ? 0.654 -7.753 -1.669 1.00 90.31 91 LEU A N 1
ATOM 700 C CA . LEU A 1 91 ? 0.985 -7.056 -2.905 1.00 90.31 91 LEU A CA 1
ATOM 701 C C . LEU A 1 91 ? 1.207 -8.094 -3.994 1.00 90.31 91 LEU A C 1
ATOM 703 O O . LEU A 1 91 ? 2.106 -8.928 -3.896 1.00 90.31 91 LEU A O 1
ATOM 707 N N . ARG A 1 92 ? 0.399 -8.015 -5.048 1.00 89.69 92 ARG A N 1
ATOM 708 C CA . ARG A 1 92 ? 0.508 -8.889 -6.212 1.00 89.69 92 ARG A CA 1
ATOM 709 C C . ARG A 1 92 ? 1.001 -8.097 -7.396 1.00 89.69 92 ARG A C 1
ATOM 711 O O . ARG A 1 92 ? 0.404 -7.081 -7.751 1.00 89.69 92 ARG A O 1
ATOM 718 N N . ASP A 1 93 ? 2.060 -8.602 -8.003 1.00 84.75 93 ASP A N 1
ATOM 719 C CA . ASP A 1 93 ? 2.591 -8.043 -9.229 1.00 84.75 93 ASP A CA 1
ATOM 720 C C . ASP A 1 93 ? 1.788 -8.571 -10.424 1.00 84.75 93 ASP A C 1
ATOM 722 O O . ASP A 1 93 ? 1.617 -9.783 -10.595 1.00 84.75 93 ASP A O 1
ATOM 726 N N . ALA A 1 94 ? 1.236 -7.660 -11.217 1.00 82.00 94 ALA A N 1
ATOM 727 C CA . ALA A 1 94 ? 0.450 -7.949 -12.412 1.00 82.00 94 ALA A CA 1
ATOM 728 C C . ALA A 1 94 ? 0.842 -6.999 -13.565 1.00 82.00 94 ALA A C 1
ATOM 730 O O . ALA A 1 94 ? -0.015 -6.271 -14.085 1.00 82.00 94 ALA A O 1
ATOM 731 N N . PRO A 1 95 ? 2.126 -6.989 -13.980 1.00 77.69 95 PRO A N 1
ATOM 732 C CA . PRO A 1 95 ? 2.607 -6.103 -15.028 1.00 77.69 95 PRO A CA 1
ATOM 733 C C . PRO A 1 95 ? 1.935 -6.409 -16.364 1.00 77.69 95 PRO A C 1
ATOM 735 O O . PRO A 1 95 ? 1.971 -7.530 -16.869 1.00 77.69 95 PRO A O 1
ATOM 738 N N . LEU A 1 96 ? 1.360 -5.374 -16.979 1.00 73.44 96 LEU A N 1
ATOM 739 C CA . LEU A 1 96 ? 0.941 -5.425 -18.384 1.00 73.44 96 LEU A CA 1
ATOM 740 C C . LEU A 1 96 ? 2.151 -5.356 -19.333 1.00 73.44 96 LEU A C 1
ATOM 742 O O . LEU A 1 96 ? 2.072 -5.827 -20.466 1.00 73.44 96 LEU A O 1
ATOM 746 N N . ILE A 1 97 ? 3.249 -4.744 -18.879 1.00 76.50 97 ILE A N 1
ATOM 747 C CA . ILE A 1 97 ? 4.530 -4.588 -19.578 1.00 76.50 97 ILE A CA 1
ATOM 748 C C . ILE A 1 97 ? 5.636 -4.770 -18.536 1.00 76.50 97 ILE A C 1
ATOM 750 O O . ILE A 1 97 ? 5.500 -4.273 -17.420 1.00 76.50 97 ILE A O 1
ATOM 754 N N . GLU A 1 98 ? 6.714 -5.464 -18.898 1.00 74.19 98 GLU A N 1
ATOM 755 C CA . GLU A 1 98 ? 7.852 -5.696 -18.006 1.00 74.19 98 GLU A CA 1
AT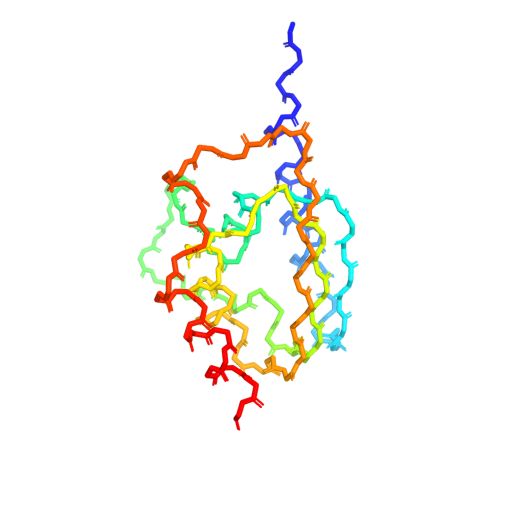OM 756 C C . GLU A 1 98 ? 8.482 -4.361 -17.556 1.00 74.19 98 GLU A C 1
ATOM 758 O O . GLU A 1 98 ? 8.766 -3.502 -18.403 1.00 74.19 98 GLU A O 1
ATOM 763 N N . PRO A 1 99 ? 8.659 -4.143 -16.240 1.00 67.56 99 PRO A N 1
ATOM 764 C CA . PRO A 1 99 ? 9.159 -2.878 -15.729 1.00 67.56 99 PRO A CA 1
ATOM 765 C C . PRO A 1 99 ? 10.639 -2.684 -16.068 1.00 67.56 99 PRO A C 1
ATOM 767 O O . PRO A 1 99 ? 11.448 -3.610 -16.059 1.00 67.56 99 PRO A O 1
ATOM 770 N N . THR A 1 100 ? 11.028 -1.436 -16.324 1.00 75.25 100 THR A N 1
ATOM 771 C CA . THR A 1 100 ? 12.444 -1.060 -16.377 1.00 75.25 100 THR A CA 1
ATOM 772 C C . THR A 1 100 ? 13.051 -1.204 -14.979 1.00 75.25 100 THR A C 1
ATOM 774 O O . THR A 1 100 ? 12.400 -0.840 -14.003 1.00 75.25 100 THR A O 1
ATOM 777 N N . SER A 1 101 ? 14.317 -1.620 -14.864 1.00 71.44 101 SER A N 1
ATOM 778 C CA . SER A 1 101 ? 15.006 -1.848 -13.574 1.00 71.44 101 SER A CA 1
ATOM 779 C C . SER A 1 101 ? 14.966 -0.674 -12.583 1.00 71.44 101 SER A C 1
ATOM 781 O O . SER A 1 101 ? 15.146 -0.869 -11.388 1.00 71.44 101 SER A O 1
ATOM 783 N N . ALA A 1 102 ? 14.722 0.549 -13.060 1.00 72.69 102 ALA A N 1
ATOM 784 C CA . ALA A 1 102 ? 14.551 1.738 -12.227 1.00 72.69 102 ALA A CA 1
ATOM 785 C C . ALA A 1 102 ? 13.237 1.765 -11.419 1.00 72.69 102 ALA A C 1
ATOM 787 O O . ALA A 1 102 ? 13.124 2.552 -10.482 1.00 72.69 102 ALA A O 1
ATOM 788 N N . TYR A 1 103 ? 12.247 0.957 -11.800 1.00 73.25 103 TYR A N 1
ATOM 789 C CA . TYR A 1 103 ? 10.938 0.872 -11.150 1.00 73.25 103 TYR A CA 1
ATOM 790 C C . TYR A 1 103 ? 10.760 -0.411 -10.343 1.00 73.25 103 TYR A C 1
ATOM 792 O O . TYR A 1 103 ? 9.730 -0.568 -9.701 1.00 73.25 103 TYR A O 1
ATOM 800 N N . ASP A 1 104 ? 11.738 -1.311 -10.380 1.00 82.31 104 ASP A N 1
ATOM 801 C CA . ASP A 1 104 ? 11.665 -2.577 -9.668 1.00 82.31 104 ASP A CA 1
ATOM 802 C C . ASP A 1 104 ? 11.887 -2.385 -8.161 1.00 82.31 104 ASP A C 1
ATOM 804 O O . ASP A 1 104 ? 12.519 -1.418 -7.717 1.00 82.31 104 ASP A O 1
ATOM 808 N N . LEU A 1 105 ? 11.360 -3.312 -7.369 1.00 85.38 105 LEU A N 1
ATOM 809 C CA . LEU A 1 105 ? 11.513 -3.309 -5.923 1.00 85.38 105 LEU A CA 1
ATOM 810 C C . LEU A 1 105 ? 12.962 -3.636 -5.550 1.00 85.38 105 LEU A C 1
ATOM 812 O O . LEU A 1 105 ? 13.453 -4.739 -5.791 1.00 85.38 105 LEU A O 1
ATOM 816 N N . THR A 1 106 ? 13.647 -2.709 -4.881 1.00 89.44 106 THR A N 1
ATOM 817 C CA . THR A 1 106 ? 14.995 -2.982 -4.373 1.00 89.44 106 THR A CA 1
ATOM 818 C C . THR A 1 106 ? 14.975 -3.746 -3.046 1.00 89.44 106 THR A C 1
ATOM 820 O O . THR A 1 106 ? 13.975 -3.824 -2.327 1.00 89.44 106 THR A O 1
ATOM 823 N N . ASN A 1 107 ? 16.153 -4.232 -2.641 1.00 88.31 107 ASN A N 1
ATOM 824 C CA . ASN A 1 107 ? 16.371 -4.855 -1.331 1.00 88.31 107 ASN A CA 1
ATOM 825 C C . ASN A 1 107 ? 15.934 -3.966 -0.152 1.00 88.31 107 ASN A C 1
ATOM 827 O O . ASN A 1 107 ? 15.585 -4.482 0.913 1.00 88.31 107 ASN A O 1
ATOM 831 N N . SER A 1 108 ? 15.970 -2.638 -0.317 1.00 86.38 108 SER A N 1
ATOM 832 C CA . SER A 1 108 ? 15.572 -1.704 0.739 1.00 86.38 108 SER A CA 1
ATOM 833 C C . SER A 1 108 ? 14.059 -1.731 0.981 1.00 86.38 108 SER A C 1
ATOM 835 O O . SER A 1 108 ? 13.624 -1.869 2.127 1.00 86.38 108 SER A O 1
ATOM 837 N N . GLY A 1 109 ? 13.257 -1.706 -0.083 1.00 85.38 109 GLY A N 1
ATOM 838 C CA . GLY A 1 109 ? 11.810 -1.869 -0.034 1.00 85.38 109 GLY A CA 1
ATOM 839 C C . GLY A 1 109 ? 11.404 -3.263 0.422 1.00 85.38 109 GLY A C 1
ATOM 840 O O . GLY A 1 109 ? 10.525 -3.386 1.272 1.00 85.38 109 GLY A O 1
ATOM 841 N N . PHE A 1 110 ? 12.096 -4.308 -0.034 1.00 86.44 110 PHE A N 1
ATOM 842 C CA . PHE A 1 110 ? 11.850 -5.669 0.450 1.00 86.44 110 PHE A CA 1
ATOM 843 C C . PHE A 1 110 ? 12.067 -5.796 1.967 1.00 86.44 110 PHE A C 1
ATOM 845 O O . PHE A 1 110 ? 11.211 -6.313 2.684 1.00 86.44 110 PHE A O 1
ATOM 852 N N . SER A 1 111 ? 13.168 -5.241 2.484 1.00 85.75 111 SER A N 1
ATOM 853 C CA . SER A 1 111 ? 13.440 -5.218 3.930 1.00 85.75 111 SER A CA 1
ATOM 854 C C . SER A 1 111 ? 12.349 -4.476 4.711 1.00 85.75 111 SER A C 1
ATOM 856 O O . SER A 1 111 ? 12.014 -4.856 5.833 1.00 85.75 111 SER A O 1
ATOM 858 N N . ARG A 1 112 ? 11.761 -3.430 4.116 1.00 86.56 112 ARG A N 1
ATOM 859 C CA . ARG A 1 112 ? 10.653 -2.688 4.721 1.00 86.56 112 ARG A CA 1
ATOM 860 C C . ARG A 1 112 ? 9.367 -3.512 4.788 1.00 86.56 112 ARG A C 1
ATOM 862 O O . ARG A 1 112 ? 8.713 -3.457 5.824 1.00 86.56 112 ARG A O 1
ATOM 869 N N . LEU A 1 113 ? 9.041 -4.308 3.769 1.00 86.31 113 LEU A N 1
ATOM 870 C CA . LEU A 1 113 ? 7.886 -5.218 3.826 1.00 86.31 113 LEU A CA 1
ATOM 871 C C . LEU A 1 113 ? 8.000 -6.195 5.000 1.00 86.31 113 LEU A C 1
ATOM 873 O O . LEU A 1 113 ? 7.077 -6.296 5.799 1.00 86.31 113 LEU A O 1
ATOM 877 N N . ILE A 1 114 ? 9.168 -6.817 5.173 1.00 84.75 114 ILE A N 1
ATOM 878 C CA . ILE A 1 114 ? 9.421 -7.739 6.293 1.00 84.75 114 ILE A CA 1
ATOM 879 C C . ILE A 1 114 ? 9.279 -7.030 7.647 1.00 84.75 114 ILE A C 1
ATOM 881 O O . ILE A 1 114 ? 8.778 -7.607 8.611 1.00 84.75 114 ILE A O 1
ATOM 885 N N . SER A 1 115 ? 9.707 -5.767 7.739 1.00 84.25 115 SER A N 1
ATOM 886 C CA . SER A 1 115 ? 9.567 -4.994 8.979 1.00 84.25 115 SER A CA 1
ATOM 887 C C . SER A 1 115 ? 8.119 -4.650 9.335 1.00 84.25 115 SER A C 1
ATOM 889 O O . SER A 1 115 ? 7.860 -4.319 10.482 1.00 84.25 115 SER A O 1
ATOM 891 N N . MET A 1 116 ? 7.192 -4.713 8.374 1.00 80.12 116 MET A N 1
ATOM 892 C CA . MET A 1 116 ? 5.768 -4.442 8.599 1.00 80.12 116 MET A CA 1
ATOM 893 C C . MET A 1 116 ? 4.987 -5.679 9.060 1.00 80.12 116 MET A C 1
ATOM 895 O O . MET A 1 116 ? 3.873 -5.530 9.551 1.00 80.12 116 MET A O 1
ATOM 899 N N . GLU A 1 117 ? 5.538 -6.883 8.886 1.00 69.31 117 GLU A N 1
ATOM 900 C CA . GLU A 1 117 ? 4.915 -8.139 9.331 1.00 69.31 117 GLU A CA 1
ATOM 901 C C . GLU A 1 117 ? 5.279 -8.537 10.777 1.00 69.31 117 GLU A C 1
ATOM 903 O O . GLU A 1 117 ? 4.695 -9.485 11.300 1.00 69.31 117 GLU A O 1
ATOM 908 N N . ASN A 1 118 ? 6.218 -7.834 11.430 1.00 54.78 118 ASN A N 1
ATOM 909 C CA . ASN A 1 118 ? 6.646 -8.076 12.822 1.00 54.78 118 ASN A CA 1
ATOM 910 C C . ASN A 1 118 ? 6.106 -7.021 13.790 1.00 54.78 118 ASN A C 1
ATOM 912 O O . ASN A 1 118 ? 5.812 -7.401 14.947 1.00 54.78 118 ASN A O 1
#

Organism: NCBI:txid444605

Sequence (118 aa):
MFDVPLFLRHKFAQVWALASEKLTSLEIGCVSSVMVTELLSPSLGHHRSPNHVRPPILPGIQKLCLSVDYITDTMVSTISNVLMSLTHLDLRDAPLIEPTSAYDLTNSGFSRLISMEN